Protein AF-A0A1F6V7E7-F1 (afdb_monomer_lite)

pLDDT: mean 92.85, std 4.57, range [61.47, 98.19]

Foldseek 3Di:
DDDDDDQKAADDDDAPDWLVLFDADQQALPPLPVDSLQGSLVSLQSVVSVVVRGFIWGWPVRSVVVVVVLVVLVVQLVVLVVLQVVQVVVLVVQQVVQVVVCVVVVNPSCVPDPRDDGDHDDRDDRDDDCCVVPNPVSNVVNQVVCVVVVQWDWDDDDPIIITGGDSVVVVSSCVVVVRDD

Radius of gyration: 24.64 Å; chains: 1; bounding box: 53×28×76 Å

Sequence (181 aa):
MKLVGRGLFKVEGEMPCSPRAIRVGKYSLIATLEKAEREEAAARILSFSLQLDQWVGVSWHRLVEMMQGDYELCQRAEKAQEHNFNERERIQRAMWKYYILSILTIGIYALFVAKPVAQMHEIPEIPFSGIFMFGPQHVFVGVQELVEREMLLQVRDGEDDVFFPTPALVSRIMQKQSVVA

Secondary structure (DSSP, 8-state):
-EEEETTEEE--S--SS-GGGS--BTTB-TTTSSSHHHHHHHHHHHHHHHHHTS-EEEEHHHHHHHHHHHHHHHHHHHHHHHHHHHHHHHHHHHHHHHHHHHHHTTTHHHHHSPPP---PPP---PPP-THHHH-THHHHHHHHHHHHTTSEEEEEETTEEEEEEPHHHHHHHHHHHT---

Organism: NCBI:txid1801739

Structure (mmCIF, N/CA/C/O backbone):
data_AF-A0A1F6V7E7-F1
#
_entry.id   AF-A0A1F6V7E7-F1
#
loop_
_atom_site.group_PDB
_atom_site.id
_atom_site.type_symbol
_atom_site.label_atom_id
_atom_site.label_alt_id
_atom_site.label_comp_id
_atom_site.label_asym_id
_atom_site.label_entity_id
_atom_site.label_seq_id
_atom_site.pdbx_PDB_ins_code
_atom_site.Cartn_x
_atom_site.Cartn_y
_atom_site.Cartn_z
_atom_site.occupancy
_atom_site.B_iso_or_equiv
_atom_site.auth_seq_id
_atom_site.auth_comp_id
_atom_site.auth_asym_id
_atom_site.auth_atom_id
_atom_site.pdbx_PDB_model_num
ATOM 1 N N . MET A 1 1 ? -4.025 -10.979 23.342 1.00 82.19 1 MET A N 1
ATOM 2 C CA . MET A 1 1 ? -3.530 -10.900 21.953 1.00 82.19 1 MET A CA 1
ATOM 3 C C . MET A 1 1 ? -2.916 -12.213 21.526 1.00 82.19 1 MET A C 1
ATOM 5 O O . MET A 1 1 ? -1.935 -12.652 22.118 1.00 82.19 1 MET A O 1
ATOM 9 N N . LYS A 1 2 ? -3.461 -12.831 20.477 1.00 88.50 2 LYS A N 1
ATOM 10 C CA . LYS A 1 2 ? -2.890 -14.039 19.870 1.00 88.50 2 LYS A CA 1
ATOM 11 C C . LYS A 1 2 ? -2.139 -13.688 18.586 1.00 88.50 2 LYS A C 1
ATOM 13 O O . LYS A 1 2 ? -2.759 -13.229 17.630 1.00 88.50 2 LYS A O 1
ATOM 18 N N . LEU A 1 3 ? -0.832 -13.942 18.548 1.00 91.69 3 LEU A N 1
ATOM 19 C CA . LEU A 1 3 ? -0.013 -13.774 17.344 1.00 91.69 3 LEU A CA 1
ATOM 20 C C . LEU A 1 3 ? -0.444 -14.779 16.261 1.00 91.69 3 LEU A C 1
ATOM 22 O O . LEU A 1 3 ? -0.623 -15.965 16.545 1.00 91.69 3 LEU A O 1
ATOM 26 N N . VAL A 1 4 ? -0.612 -14.305 15.027 1.00 92.31 4 VAL A N 1
ATOM 27 C CA . VAL A 1 4 ? -0.965 -15.137 13.855 1.00 92.31 4 VAL A CA 1
ATOM 28 C C . VAL A 1 4 ? 0.066 -15.059 12.732 1.00 92.31 4 VAL A C 1
ATOM 30 O O . VAL A 1 4 ? 0.069 -15.897 11.837 1.00 92.31 4 VAL A O 1
ATOM 33 N N . GLY A 1 5 ? 0.965 -14.081 12.792 1.00 89.38 5 GLY A N 1
ATOM 34 C CA . GLY A 1 5 ? 2.073 -13.898 11.867 1.00 89.38 5 GLY A CA 1
ATOM 35 C C . GLY A 1 5 ? 3.023 -12.829 12.396 1.00 89.38 5 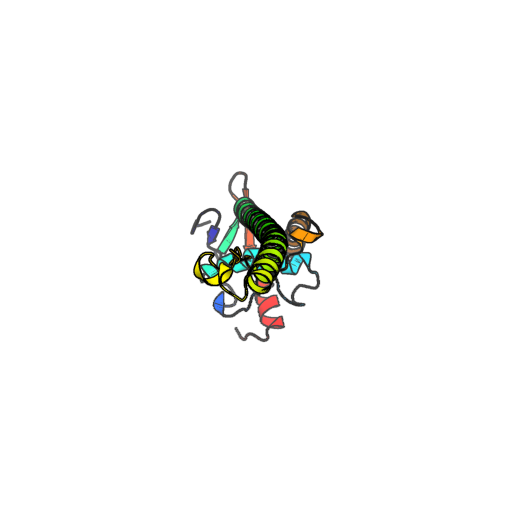GLY A C 1
ATOM 36 O O . GLY A 1 5 ? 2.743 -12.196 13.412 1.00 89.38 5 GLY A O 1
ATOM 37 N N . ARG A 1 6 ? 4.154 -12.614 11.718 1.00 91.69 6 ARG A N 1
ATOM 38 C CA . ARG A 1 6 ? 5.134 -11.589 12.113 1.00 91.69 6 ARG A CA 1
ATOM 39 C C . ARG A 1 6 ? 4.475 -10.201 12.148 1.00 91.69 6 ARG A C 1
ATOM 41 O O . ARG A 1 6 ? 4.110 -9.680 11.097 1.00 91.69 6 ARG A O 1
ATOM 48 N N . GLY A 1 7 ? 4.322 -9.636 13.349 1.00 92.88 7 GLY A N 1
ATOM 49 C CA . GLY A 1 7 ? 3.670 -8.340 13.583 1.00 92.88 7 GLY A CA 1
ATOM 50 C C . GLY A 1 7 ? 2.159 -8.321 13.315 1.00 92.88 7 GLY A C 1
ATOM 51 O O . GLY A 1 7 ? 1.599 -7.250 13.098 1.00 92.88 7 GLY A O 1
ATOM 52 N N . LEU A 1 8 ? 1.502 -9.489 13.283 1.00 95.69 8 LEU A N 1
ATOM 53 C CA . LEU A 1 8 ? 0.066 -9.629 13.022 1.00 95.69 8 LEU A CA 1
ATOM 54 C C . LEU A 1 8 ? -0.617 -10.379 14.163 1.00 95.69 8 LEU A C 1
ATOM 56 O O . LEU A 1 8 ? -0.202 -11.479 14.543 1.00 95.69 8 LEU A O 1
ATOM 60 N N . PHE A 1 9 ? -1.711 -9.814 14.660 1.00 96.12 9 PHE A N 1
ATOM 61 C CA . PHE A 1 9 ? -2.401 -10.286 15.856 1.00 96.12 9 PHE A CA 1
ATOM 62 C C . PHE A 1 9 ? -3.870 -10.527 15.551 1.00 96.12 9 PHE A C 1
ATOM 64 O O . PHE A 1 9 ? -4.512 -9.712 14.903 1.00 96.12 9 PHE A O 1
ATOM 71 N N . LYS A 1 10 ? -4.435 -11.638 16.014 1.00 95.00 10 LYS A N 1
ATOM 72 C CA . LYS A 1 10 ? -5.852 -11.935 15.798 1.00 95.00 10 LYS A CA 1
ATOM 73 C C . LYS A 1 10 ? -6.734 -10.923 16.536 1.00 95.00 10 LYS A C 1
ATOM 75 O O . LYS A 1 10 ? -6.491 -10.663 17.713 1.00 95.00 10 LYS A O 1
ATOM 80 N N . VAL A 1 11 ? -7.772 -10.412 15.869 1.00 93.62 11 VAL A N 1
ATOM 81 C CA . VAL A 1 11 ? -8.832 -9.634 16.530 1.00 93.62 11 VAL A CA 1
ATOM 82 C C . VAL A 1 11 ? -9.600 -10.546 17.495 1.00 93.62 11 VAL A C 1
ATOM 84 O O . VAL A 1 11 ? -10.069 -11.622 17.115 1.00 93.62 11 VAL A O 1
ATOM 87 N N . GLU A 1 12 ? -9.716 -10.119 18.751 1.00 85.19 12 GLU A N 1
ATOM 88 C CA . GLU A 1 12 ? -10.519 -10.774 19.786 1.00 85.19 12 GLU A CA 1
ATOM 89 C C . GLU A 1 12 ? -11.888 -10.071 19.836 1.00 85.19 12 GLU A C 1
ATOM 91 O O . GLU A 1 12 ? -12.040 -9.035 20.473 1.00 85.19 12 GLU A O 1
ATOM 96 N N . GLY A 1 13 ? -12.870 -10.580 19.087 1.00 84.00 13 GLY A N 1
ATOM 97 C CA . GLY A 1 13 ? -14.212 -9.994 19.013 1.00 84.00 13 GLY A CA 1
ATOM 98 C C . GLY A 1 13 ? -15.001 -10.458 17.791 1.00 84.00 13 GLY A C 1
ATOM 99 O O . GLY A 1 13 ? -14.432 -10.995 16.838 1.00 84.00 13 GLY A O 1
ATOM 100 N N . GLU A 1 14 ? -16.318 -10.263 17.831 1.00 89.69 14 GLU A N 1
ATOM 101 C CA . GLU A 1 14 ? -17.188 -10.505 16.682 1.00 89.69 14 GLU A CA 1
ATOM 102 C C . GLU A 1 14 ? -17.125 -9.307 15.729 1.00 89.69 14 GLU A C 1
ATOM 104 O O . GLU A 1 14 ? -17.300 -8.155 16.129 1.00 89.69 14 GLU A O 1
ATOM 109 N N . MET A 1 15 ? -16.823 -9.588 14.464 1.00 95.25 15 MET A N 1
ATOM 110 C CA . MET A 1 15 ? -16.749 -8.592 13.398 1.00 95.25 15 MET A CA 1
ATOM 111 C C . MET A 1 15 ? -18.000 -8.705 12.525 1.00 95.25 15 MET A C 1
ATOM 113 O O . MET A 1 15 ? -18.488 -9.816 12.324 1.00 95.25 15 MET A O 1
ATOM 117 N N . PRO A 1 16 ? -18.507 -7.590 11.970 1.00 95.38 16 PRO A N 1
ATOM 118 C CA . PRO A 1 16 ? -19.825 -7.549 11.330 1.00 95.38 16 PRO A CA 1
ATOM 119 C C . PRO A 1 16 ? -19.911 -8.349 10.023 1.00 95.38 16 PRO A C 1
ATOM 121 O O . PRO A 1 16 ? -21.002 -8.587 9.522 1.00 95.38 16 PRO A O 1
ATOM 124 N N . CYS A 1 17 ? -18.777 -8.752 9.451 1.00 94.25 17 CYS A N 1
ATOM 125 C CA . CYS A 1 17 ? -18.716 -9.616 8.280 1.00 94.25 17 CYS A CA 1
ATOM 126 C C . CYS A 1 17 ? -17.377 -10.364 8.236 1.00 94.25 17 CYS A C 1
ATOM 128 O O . CYS A 1 17 ? -16.473 -10.099 9.032 1.00 94.25 17 CYS A O 1
ATOM 130 N N . SER A 1 18 ? -17.208 -11.273 7.274 1.00 94.56 18 SER A N 1
ATOM 131 C CA . SER A 1 18 ? -15.884 -11.818 6.937 1.00 94.56 18 SER A CA 1
ATOM 132 C C . SER A 1 18 ? -15.034 -10.776 6.190 1.00 94.56 18 SER A C 1
ATOM 134 O O . SER A 1 18 ? -15.603 -9.920 5.506 1.00 94.56 18 SER A O 1
ATOM 136 N N . PRO A 1 19 ? -13.687 -10.838 6.244 1.00 94.75 19 PRO A N 1
ATOM 137 C CA . PRO A 1 19 ? -12.837 -9.917 5.484 1.00 94.75 19 PRO A CA 1
ATOM 138 C C . PRO A 1 19 ? -13.166 -9.907 3.988 1.00 94.75 19 PRO A C 1
ATOM 140 O O . PRO A 1 19 ? -13.260 -8.842 3.388 1.00 94.75 19 PRO A O 1
ATOM 143 N N . ARG A 1 20 ? -13.437 -11.075 3.390 1.00 94.06 20 ARG A N 1
ATOM 144 C CA . ARG A 1 20 ? -13.800 -11.208 1.966 1.00 94.06 20 ARG A CA 1
ATOM 145 C C . ARG A 1 20 ? -15.119 -10.548 1.570 1.00 94.06 20 ARG A C 1
ATOM 147 O O . ARG A 1 20 ? -15.346 -10.353 0.377 1.00 94.06 20 ARG A O 1
ATOM 154 N N . ALA A 1 21 ? -15.991 -10.231 2.525 1.00 93.75 21 ALA A N 1
ATOM 155 C CA . ALA A 1 21 ? -17.256 -9.570 2.228 1.00 93.75 21 ALA A CA 1
ATOM 156 C C . ALA A 1 21 ? -17.064 -8.102 1.808 1.00 93.75 21 ALA A C 1
ATOM 158 O O . ALA A 1 21 ? -17.899 -7.567 1.080 1.00 93.75 21 ALA A O 1
ATOM 159 N N . ILE A 1 22 ? -15.963 -7.462 2.220 1.00 93.62 22 ILE A N 1
ATOM 160 C CA . ILE A 1 22 ? -15.623 -6.092 1.823 1.00 93.62 22 ILE A CA 1
ATOM 161 C C . ILE A 1 22 ? -14.571 -6.076 0.714 1.00 93.62 22 ILE A C 1
ATOM 163 O O . ILE A 1 22 ? -13.721 -6.958 0.599 1.00 93.62 22 ILE A O 1
ATOM 167 N N . ARG A 1 23 ? -14.606 -5.032 -0.111 1.00 91.25 23 ARG A N 1
ATOM 168 C CA . ARG A 1 23 ? -13.627 -4.789 -1.173 1.00 91.25 23 ARG A CA 1
ATOM 169 C C . ARG A 1 23 ? -12.684 -3.678 -0.744 1.00 91.25 23 ARG A C 1
ATOM 171 O O . ARG A 1 23 ? -13.119 -2.565 -0.477 1.00 91.25 23 ARG A O 1
ATOM 178 N N . VAL A 1 24 ? -11.388 -3.951 -0.716 1.00 90.81 24 VAL A N 1
ATOM 179 C CA . VAL A 1 24 ? -10.369 -2.933 -0.439 1.00 90.81 24 VAL A CA 1
ATOM 180 C C . VAL A 1 24 ? -9.423 -2.913 -1.629 1.00 90.81 24 VAL A C 1
ATOM 182 O O . VAL A 1 24 ? -8.828 -3.937 -1.966 1.00 90.81 24 VAL A O 1
ATOM 185 N N . GLY A 1 25 ? -9.335 -1.768 -2.305 1.00 85.00 25 GLY A N 1
ATOM 186 C CA . GLY A 1 25 ? -8.354 -1.574 -3.366 1.00 85.00 25 GLY A CA 1
ATOM 187 C C . GLY A 1 25 ? -6.947 -1.524 -2.777 1.00 85.00 25 GLY A C 1
ATOM 188 O O . GLY A 1 25 ? -6.770 -1.273 -1.584 1.00 85.00 25 GLY A O 1
ATOM 189 N N . LYS A 1 26 ? -5.922 -1.733 -3.607 1.00 85.94 26 LYS A N 1
ATOM 190 C CA . LYS A 1 26 ? -4.531 -1.595 -3.161 1.00 85.94 26 LYS A CA 1
ATOM 191 C C . LYS A 1 26 ? -4.310 -0.154 -2.682 1.00 85.94 26 LYS A C 1
ATOM 193 O O . LYS A 1 26 ? -4.292 0.761 -3.496 1.00 85.94 26 LYS A O 1
ATOM 198 N N . TYR A 1 27 ? -4.224 0.015 -1.361 1.00 87.62 27 TYR A N 1
ATOM 199 C CA . TYR A 1 27 ? -4.066 1.297 -0.660 1.00 87.62 27 TYR A CA 1
ATOM 200 C C . TYR A 1 27 ? -5.192 2.320 -0.888 1.00 87.62 27 TYR A C 1
ATOM 202 O O . TYR A 1 27 ? -4.985 3.515 -0.709 1.00 87.62 27 TYR A O 1
ATOM 210 N N . SER A 1 28 ? -6.401 1.870 -1.249 1.00 86.31 28 SER A N 1
ATOM 211 C CA . SER A 1 28 ? -7.526 2.776 -1.502 1.00 86.31 28 SER A CA 1
ATOM 212 C C . SER A 1 28 ? -8.872 2.233 -1.018 1.00 86.31 28 SER A C 1
ATOM 214 O O . SER A 1 28 ? -9.215 1.065 -1.227 1.00 86.31 28 SER A O 1
ATOM 216 N N . LEU A 1 29 ? -9.656 3.132 -0.417 1.00 86.50 29 LEU A N 1
ATOM 217 C CA . LEU A 1 29 ? -11.044 2.945 0.003 1.00 86.50 29 LEU A CA 1
ATOM 218 C C . LEU A 1 29 ? -11.905 4.099 -0.525 1.00 86.50 29 LEU A C 1
ATOM 220 O O . LEU A 1 29 ? -12.422 4.893 0.254 1.00 86.50 29 LEU A O 1
ATOM 224 N N . ILE A 1 30 ? -12.053 4.174 -1.849 1.00 80.38 30 ILE A N 1
ATOM 225 C CA . ILE A 1 30 ? -12.649 5.307 -2.581 1.00 80.38 30 ILE A CA 1
ATOM 226 C C . ILE A 1 30 ? -13.870 5.906 -1.860 1.00 80.38 30 ILE A C 1
ATOM 228 O O . ILE A 1 30 ? -14.919 5.265 -1.758 1.00 80.38 30 ILE A O 1
ATOM 232 N N . ALA A 1 31 ? -13.728 7.151 -1.398 1.00 83.56 31 ALA A N 1
ATOM 233 C CA . ALA A 1 31 ? -14.790 7.970 -0.802 1.00 83.56 31 ALA A CA 1
ATOM 234 C C . ALA A 1 31 ? -15.523 7.309 0.387 1.00 83.56 31 ALA A C 1
ATOM 236 O O . ALA A 1 31 ? -16.712 7.556 0.641 1.00 83.56 31 ALA A O 1
ATOM 237 N N . THR A 1 32 ? -14.817 6.460 1.130 1.00 89.25 32 THR A N 1
ATOM 238 C CA . THR A 1 32 ? -15.359 5.723 2.275 1.00 89.25 32 THR A CA 1
ATOM 239 C C . THR A 1 32 ? -15.109 6.459 3.587 1.00 89.25 32 THR A C 1
ATOM 241 O O . THR A 1 32 ? -16.003 6.528 4.440 1.00 89.25 32 THR A O 1
ATOM 244 N N . LEU A 1 33 ? -13.914 7.043 3.733 1.00 92.38 33 LEU A N 1
ATOM 245 C CA . LEU A 1 33 ? -13.439 7.665 4.975 1.00 92.38 33 LEU A CA 1
ATOM 246 C C . LEU A 1 33 ? -13.159 9.163 4.809 1.00 92.38 33 LEU A C 1
ATOM 248 O O . LEU A 1 33 ? -12.535 9.755 5.680 1.00 92.38 33 LEU A O 1
ATOM 252 N N . GLU A 1 34 ? -13.669 9.782 3.737 1.00 90.56 34 GLU A N 1
ATOM 253 C CA . GLU A 1 34 ? -13.692 11.232 3.441 1.00 90.56 34 GLU A CA 1
ATOM 254 C C . GLU A 1 34 ? -12.325 11.877 3.169 1.00 90.56 34 GLU A C 1
ATOM 256 O O . GLU A 1 34 ? -12.256 12.827 2.395 1.00 90.56 34 GLU A O 1
ATOM 261 N N . LYS A 1 35 ? -11.254 11.390 3.802 1.00 93.62 35 LYS A N 1
ATOM 262 C CA . LYS A 1 35 ? -9.879 11.867 3.639 1.00 93.62 35 LYS A CA 1
ATOM 263 C C . LYS A 1 35 ? -8.990 10.770 3.071 1.00 93.62 35 LYS A C 1
ATOM 265 O O . LYS A 1 35 ? -9.074 9.624 3.514 1.00 93.62 35 LYS A O 1
ATOM 270 N N . ALA A 1 36 ? -8.103 11.147 2.154 1.00 93.62 36 ALA A N 1
ATOM 271 C CA . ALA A 1 36 ? -7.187 10.225 1.491 1.00 93.62 36 ALA A CA 1
ATOM 272 C C . ALA A 1 36 ? -6.247 9.526 2.487 1.00 93.62 36 ALA A C 1
ATOM 274 O O . ALA A 1 36 ? -6.069 8.315 2.398 1.00 93.62 36 ALA A O 1
ATOM 275 N N . GLU A 1 37 ? -5.746 10.255 3.490 1.00 96.12 37 GLU A N 1
ATOM 276 C CA . GLU A 1 37 ? -4.874 9.736 4.552 1.00 96.12 37 GLU A CA 1
ATOM 277 C C . GLU A 1 37 ? -5.536 8.563 5.283 1.00 96.12 37 GLU A C 1
ATOM 279 O O . GLU A 1 37 ? -4.950 7.491 5.444 1.00 96.12 37 GLU A O 1
ATOM 284 N N . ARG A 1 38 ? -6.797 8.753 5.700 1.00 96.38 38 ARG A N 1
ATOM 285 C CA . ARG A 1 38 ? -7.586 7.735 6.406 1.00 96.38 38 ARG A CA 1
ATOM 286 C C . ARG A 1 38 ? -7.897 6.546 5.506 1.00 96.38 38 ARG A C 1
ATOM 288 O O . ARG A 1 38 ? -7.837 5.407 5.961 1.00 96.38 38 ARG A O 1
ATOM 295 N N . GLU A 1 39 ? -8.235 6.797 4.245 1.00 95.88 39 GLU A N 1
ATOM 296 C CA . GLU A 1 39 ? -8.525 5.740 3.273 1.00 95.88 39 GLU A CA 1
ATOM 297 C C . GLU A 1 39 ? -7.310 4.859 3.012 1.00 95.88 39 GLU A C 1
ATOM 299 O O . GLU A 1 39 ? -7.427 3.634 3.070 1.00 95.88 39 GLU A O 1
ATOM 304 N N . GLU A 1 40 ? -6.145 5.461 2.790 1.00 96.62 40 GLU A N 1
ATOM 305 C CA . GLU A 1 40 ? -4.913 4.718 2.572 1.00 96.62 40 GLU A CA 1
ATOM 306 C C . GLU A 1 40 ? -4.475 3.965 3.836 1.00 96.62 40 GLU A C 1
ATOM 308 O O . GLU A 1 40 ? -4.170 2.772 3.760 1.00 96.62 40 GLU A O 1
ATOM 313 N N . ALA A 1 41 ? -4.489 4.615 5.005 1.00 97.38 41 ALA A N 1
ATOM 314 C CA . ALA A 1 41 ? -4.123 3.981 6.272 1.00 97.38 41 ALA A CA 1
ATOM 315 C C . ALA A 1 41 ? -5.009 2.765 6.586 1.00 97.38 41 ALA A C 1
ATOM 317 O O . ALA A 1 41 ? -4.500 1.673 6.859 1.00 97.38 41 ALA A O 1
ATOM 318 N N . ALA A 1 42 ? -6.332 2.920 6.479 1.00 97.56 42 ALA A N 1
ATOM 319 C CA . ALA A 1 42 ? -7.263 1.815 6.666 1.00 97.56 42 ALA A CA 1
ATOM 320 C C . ALA A 1 42 ? -7.055 0.723 5.610 1.00 97.56 42 ALA A C 1
ATOM 322 O O . ALA A 1 42 ? -7.017 -0.454 5.961 1.00 97.56 42 ALA A O 1
ATOM 323 N N . ALA A 1 43 ? -6.862 1.078 4.336 1.00 96.69 43 ALA A N 1
ATOM 324 C CA . ALA A 1 43 ? -6.624 0.096 3.282 1.00 96.69 43 ALA A CA 1
ATOM 325 C C . ALA A 1 43 ? -5.349 -0.728 3.525 1.00 96.69 43 ALA A C 1
ATOM 327 O O . ALA A 1 43 ? -5.365 -1.949 3.356 1.00 96.69 43 ALA A O 1
ATOM 328 N N . ARG A 1 44 ? -4.260 -0.087 3.970 1.00 96.50 44 ARG A N 1
ATOM 329 C CA . ARG A 1 44 ? -3.002 -0.759 4.337 1.00 96.50 44 ARG A CA 1
ATOM 330 C C . ARG A 1 44 ? -3.212 -1.759 5.471 1.00 96.50 44 ARG A C 1
ATOM 332 O O . ARG A 1 44 ? -2.835 -2.919 5.323 1.00 96.50 44 ARG A O 1
ATOM 339 N N . ILE A 1 45 ? -3.879 -1.357 6.552 1.00 97.19 45 ILE A N 1
ATOM 340 C CA . ILE A 1 45 ? -4.160 -2.237 7.700 1.00 97.19 45 ILE A CA 1
ATOM 341 C C . ILE A 1 45 ? -5.082 -3.399 7.298 1.00 97.19 45 ILE A C 1
ATOM 343 O O . ILE A 1 45 ? -4.782 -4.564 7.563 1.00 97.19 45 ILE A O 1
ATOM 347 N N . L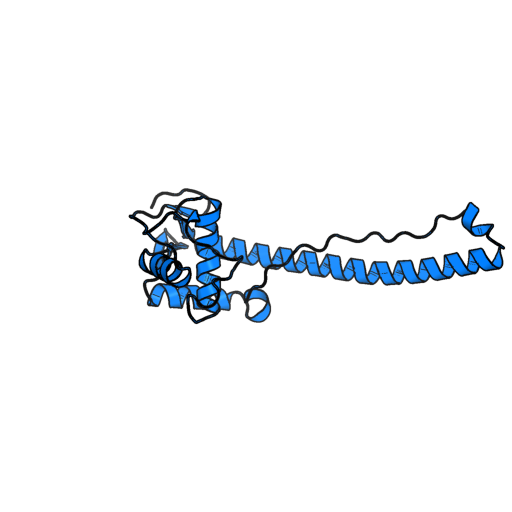EU A 1 46 ? -6.183 -3.106 6.602 1.00 97.06 46 LEU A N 1
ATOM 348 C CA . LEU A 1 46 ? -7.177 -4.106 6.200 1.00 97.06 46 LEU A CA 1
ATOM 349 C C . LEU A 1 46 ? -6.638 -5.096 5.161 1.00 97.06 46 LEU A C 1
ATOM 351 O O . LEU A 1 46 ? -7.105 -6.235 5.113 1.00 97.06 46 LEU A O 1
ATOM 355 N N . SER A 1 47 ? -5.634 -4.709 4.366 1.00 95.75 47 SER A N 1
ATOM 356 C CA . SER A 1 47 ? -5.023 -5.594 3.366 1.00 95.75 47 SER A CA 1
ATOM 357 C C . SER A 1 47 ? -4.482 -6.892 3.976 1.00 95.75 47 SER A C 1
ATOM 359 O O . SER A 1 47 ? -4.644 -7.956 3.380 1.00 95.75 47 SER A O 1
ATOM 361 N N . PHE A 1 48 ? -3.941 -6.846 5.199 1.00 96.12 48 PHE A N 1
ATOM 362 C CA . PHE A 1 48 ? -3.479 -8.042 5.907 1.00 96.12 48 PHE A CA 1
ATOM 363 C C . PHE A 1 48 ? -4.635 -8.965 6.296 1.00 96.12 48 PHE A C 1
ATOM 365 O O . PHE A 1 48 ? -4.510 -10.187 6.197 1.00 96.12 48 PHE A O 1
ATOM 372 N N . SER A 1 49 ? -5.776 -8.388 6.687 1.00 96.44 49 SER A N 1
ATOM 373 C CA . SER A 1 49 ? -6.969 -9.172 7.013 1.00 96.44 49 SER A CA 1
ATOM 374 C C . SER A 1 49 ? -7.527 -9.886 5.780 1.00 96.44 49 SER A C 1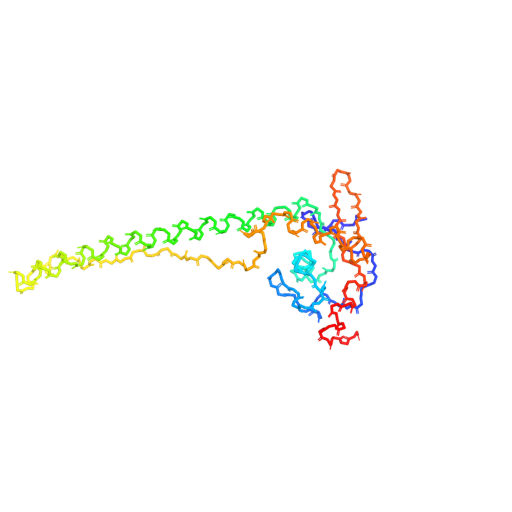
ATOM 376 O O . SER A 1 49 ? -7.929 -11.046 5.855 1.00 96.44 49 SER A O 1
ATOM 378 N N . LEU A 1 50 ? -7.493 -9.219 4.622 1.00 94.81 50 LEU A N 1
ATOM 379 C CA . LEU A 1 50 ? -7.891 -9.807 3.342 1.00 94.81 50 LEU A CA 1
ATOM 380 C C . LEU A 1 50 ? -6.941 -10.915 2.879 1.00 94.81 50 LEU A C 1
ATOM 382 O O . LEU A 1 50 ? -7.402 -11.958 2.421 1.00 94.81 50 LEU A O 1
ATOM 386 N N . GLN A 1 51 ? -5.629 -10.709 3.013 1.00 93.88 51 GLN A N 1
ATOM 387 C CA . GLN A 1 51 ? -4.612 -11.692 2.621 1.00 93.88 51 GLN A CA 1
ATOM 388 C C . GLN A 1 51 ? -4.713 -12.990 3.424 1.00 93.88 51 GLN A C 1
ATOM 390 O O . GLN A 1 51 ? -4.505 -14.069 2.874 1.00 93.88 51 GLN A O 1
ATOM 395 N N . LEU A 1 52 ? -5.021 -12.888 4.719 1.00 94.00 52 LEU A N 1
ATOM 396 C CA . LEU A 1 52 ? -5.106 -14.040 5.615 1.00 94.00 52 LEU A CA 1
ATOM 397 C C . LEU A 1 52 ? -6.519 -14.621 5.741 1.00 94.00 52 LEU A C 1
ATOM 399 O O . LEU A 1 52 ? -6.681 -15.643 6.403 1.00 94.00 52 LEU A O 1
ATOM 403 N N . ASP A 1 53 ? -7.524 -13.979 5.138 1.00 94.81 53 ASP A N 1
ATOM 404 C CA . ASP A 1 53 ? -8.945 -14.313 5.302 1.00 94.81 53 ASP A CA 1
ATOM 405 C C . ASP A 1 53 ? -9.382 -14.396 6.780 1.00 94.81 53 ASP A C 1
ATOM 407 O O . ASP A 1 53 ? -10.182 -15.234 7.191 1.00 94.81 53 ASP A O 1
ATOM 411 N N . GLN A 1 54 ? -8.814 -13.520 7.612 1.00 95.19 54 GLN A N 1
ATOM 412 C CA . GLN A 1 54 ? -9.136 -13.387 9.033 1.00 95.19 54 GLN A CA 1
ATOM 413 C C . GLN A 1 54 ? -8.901 -11.950 9.492 1.00 95.19 54 GLN A C 1
ATOM 415 O O . GLN A 1 54 ? -7.982 -11.292 9.021 1.00 95.19 54 GLN A O 1
ATOM 420 N N . TRP A 1 55 ? -9.697 -11.463 10.441 1.00 96.88 55 TRP A N 1
ATOM 421 C CA . TRP A 1 55 ? -9.492 -10.130 11.004 1.00 96.88 55 TRP A CA 1
ATOM 422 C C . TRP A 1 55 ? -8.251 -10.087 11.890 1.00 96.88 55 TRP A C 1
ATOM 424 O O . TRP A 1 55 ? -8.144 -10.825 12.877 1.00 96.88 55 TRP A O 1
ATOM 434 N N . VAL A 1 56 ? -7.319 -9.206 11.533 1.00 97.25 56 VAL A N 1
ATOM 435 C CA . VAL A 1 56 ? -6.051 -9.033 12.241 1.00 97.25 56 VAL A CA 1
ATOM 436 C C . VAL A 1 56 ? -5.785 -7.569 12.559 1.00 97.25 56 VAL A C 1
ATOM 438 O O . VAL A 1 56 ? -6.094 -6.682 11.766 1.00 97.25 56 VAL A O 1
ATOM 441 N N . GLY A 1 57 ? -5.186 -7.337 13.721 1.00 97.25 57 GLY A N 1
ATOM 442 C CA . GLY A 1 57 ? -4.446 -6.125 14.014 1.00 97.25 57 GLY A CA 1
ATOM 443 C C . GLY A 1 57 ? -3.021 -6.209 13.485 1.00 97.25 57 GLY A C 1
ATOM 444 O O . GLY A 1 57 ? -2.455 -7.296 13.327 1.00 97.25 57 GLY A O 1
ATOM 445 N N . VAL A 1 58 ? -2.455 -5.044 13.202 1.00 97.88 58 VAL A N 1
ATOM 446 C CA . VAL A 1 58 ? -1.165 -4.895 12.532 1.00 97.88 58 VAL A CA 1
ATOM 447 C C . VAL A 1 58 ? -0.270 -4.017 13.388 1.00 97.88 58 VAL A C 1
ATOM 449 O O . VAL A 1 58 ? -0.688 -2.941 13.812 1.00 97.88 58 VAL A O 1
ATOM 452 N N . SER A 1 59 ? 0.949 -4.480 13.649 1.00 97.69 59 SER A N 1
ATOM 453 C CA . SER A 1 59 ? 1.935 -3.705 14.396 1.00 97.69 59 SER A CA 1
ATOM 454 C C . SER A 1 59 ? 2.479 -2.537 13.569 1.00 97.69 59 SER A C 1
ATOM 456 O O . SER A 1 59 ? 2.535 -2.604 12.334 1.00 97.69 59 SER A O 1
ATOM 458 N N . TRP A 1 60 ? 2.900 -1.463 14.234 1.00 97.00 60 TRP A N 1
ATOM 459 C CA . TRP A 1 60 ? 3.478 -0.297 13.578 1.00 97.00 60 TRP A CA 1
ATOM 460 C C . TRP A 1 60 ? 4.725 -0.689 12.795 1.00 97.00 60 TRP A C 1
ATOM 462 O O . TRP A 1 60 ? 4.851 -0.339 11.621 1.00 97.00 60 TRP A O 1
ATOM 472 N N . HIS A 1 61 ? 5.598 -1.505 13.391 1.00 96.19 61 HIS A N 1
ATOM 473 C CA . HIS A 1 61 ? 6.764 -2.039 12.693 1.00 96.19 61 HIS A CA 1
ATOM 474 C C . HIS A 1 61 ? 6.384 -2.761 11.392 1.00 96.19 61 HIS A C 1
ATOM 476 O O . HIS A 1 61 ? 7.008 -2.542 10.353 1.00 96.19 61 HIS A O 1
ATOM 482 N N . ARG A 1 62 ? 5.317 -3.568 11.405 1.00 96.62 62 ARG A N 1
ATOM 483 C CA . ARG A 1 62 ? 4.856 -4.285 10.210 1.00 96.62 62 ARG A CA 1
ATOM 484 C C . ARG A 1 62 ? 4.313 -3.351 9.123 1.00 96.62 62 ARG A C 1
ATOM 486 O O . ARG A 1 62 ? 4.523 -3.613 7.937 1.00 96.62 62 ARG A O 1
ATOM 493 N N . LEU A 1 63 ? 3.645 -2.261 9.503 1.00 96.38 63 LEU A N 1
ATOM 494 C CA . LEU A 1 63 ? 3.234 -1.209 8.563 1.00 96.38 63 LEU A CA 1
ATOM 495 C C . LEU A 1 63 ? 4.443 -0.480 7.966 1.00 96.38 63 LEU A C 1
ATOM 497 O O . LEU A 1 63 ? 4.463 -0.203 6.767 1.00 96.38 63 LEU A O 1
ATOM 501 N N . VAL A 1 64 ? 5.467 -0.207 8.777 1.00 96.06 64 VAL A N 1
ATOM 502 C CA . VAL A 1 64 ? 6.718 0.413 8.320 1.00 96.06 64 VAL A CA 1
ATOM 503 C C . VAL A 1 64 ? 7.452 -0.493 7.331 1.00 96.06 64 VAL A C 1
ATOM 505 O O . VAL A 1 64 ? 7.841 -0.013 6.270 1.00 96.06 64 VAL A O 1
ATOM 508 N N . GLU A 1 65 ? 7.577 -1.794 7.614 1.00 96.00 65 GLU A N 1
ATOM 509 C CA . GLU A 1 65 ? 8.155 -2.778 6.681 1.00 96.00 65 GLU A CA 1
ATOM 510 C C . GLU A 1 65 ? 7.420 -2.774 5.327 1.00 96.00 65 GLU A C 1
ATOM 512 O O . GLU A 1 65 ? 8.055 -2.793 4.272 1.00 96.00 65 GLU A O 1
ATOM 517 N N . MET A 1 66 ? 6.082 -2.713 5.337 1.00 94.94 66 MET A N 1
ATOM 518 C CA . MET A 1 66 ? 5.281 -2.613 4.110 1.00 94.94 66 MET A CA 1
ATOM 519 C C . MET A 1 66 ? 5.616 -1.341 3.317 1.00 94.94 66 MET A C 1
ATOM 521 O O . MET A 1 66 ? 5.852 -1.421 2.114 1.00 94.94 66 MET A O 1
ATOM 525 N N . MET A 1 67 ? 5.665 -0.178 3.976 1.00 95.06 67 MET A N 1
ATOM 526 C CA . MET A 1 67 ? 5.990 1.093 3.314 1.00 95.06 67 MET A CA 1
ATOM 527 C C . MET A 1 67 ? 7.430 1.125 2.786 1.00 95.06 67 MET A C 1
ATOM 529 O O . MET A 1 67 ? 7.677 1.647 1.702 1.00 95.06 67 MET A O 1
ATOM 533 N N . GLN A 1 68 ? 8.387 0.544 3.513 1.00 95.19 68 GLN A N 1
ATOM 534 C CA . GLN A 1 68 ? 9.765 0.387 3.035 1.00 95.19 68 GLN A CA 1
ATOM 535 C C . GLN A 1 68 ? 9.816 -0.468 1.764 1.00 95.19 68 GLN A C 1
ATOM 537 O O . GLN A 1 68 ? 10.445 -0.067 0.785 1.00 95.19 68 GLN A O 1
ATOM 542 N N . GLY A 1 69 ? 9.088 -1.588 1.737 1.00 94.44 69 GLY A N 1
ATOM 543 C CA . GLY A 1 69 ? 8.974 -2.429 0.545 1.00 94.44 69 GLY A CA 1
ATOM 544 C C . GLY A 1 69 ? 8.385 -1.691 -0.664 1.00 94.44 69 GLY A C 1
ATOM 545 O O . GLY A 1 69 ? 8.838 -1.901 -1.791 1.00 94.44 69 GLY A O 1
ATOM 546 N N . ASP A 1 70 ? 7.423 -0.788 -0.446 1.00 93.88 70 ASP A N 1
ATOM 547 C CA . ASP A 1 70 ? 6.875 0.066 -1.507 1.00 93.88 70 ASP A CA 1
ATOM 548 C C . ASP A 1 70 ? 7.940 1.028 -2.076 1.00 93.88 70 ASP A C 1
ATOM 550 O O . ASP A 1 70 ? 8.041 1.187 -3.296 1.00 93.88 70 ASP A O 1
ATOM 554 N N . TYR A 1 71 ? 8.780 1.634 -1.225 1.00 92.75 71 TYR A N 1
ATOM 555 C CA . TYR A 1 71 ? 9.893 2.479 -1.679 1.00 92.75 71 TYR A CA 1
ATOM 556 C C . TYR A 1 71 ? 10.933 1.689 -2.479 1.00 92.75 71 TYR A C 1
ATOM 558 O O . TYR A 1 71 ? 11.379 2.147 -3.531 1.00 92.75 71 TYR A O 1
ATOM 566 N N . GLU A 1 72 ? 11.299 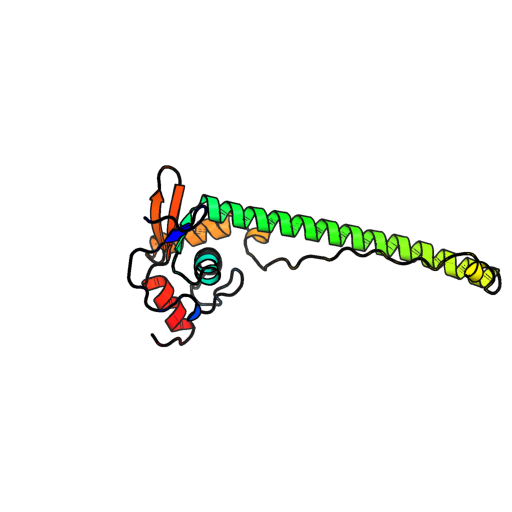0.489 -2.030 1.00 94.00 72 GLU A N 1
ATOM 567 C CA . GLU A 1 72 ? 12.224 -0.384 -2.761 1.00 94.00 72 GLU A CA 1
ATOM 568 C C . GLU A 1 72 ? 11.661 -0.815 -4.123 1.00 94.00 72 GLU A C 1
ATOM 570 O O . GLU A 1 72 ? 12.400 -0.950 -5.102 1.00 94.00 72 GLU A O 1
ATOM 575 N N . LEU A 1 73 ? 10.346 -1.041 -4.210 1.00 93.31 73 LEU A N 1
ATOM 576 C CA . LEU A 1 73 ? 9.665 -1.315 -5.474 1.00 93.31 73 LEU A CA 1
ATOM 577 C C . LEU A 1 73 ? 9.763 -0.114 -6.426 1.00 93.31 73 LEU A C 1
ATOM 579 O O . LEU A 1 73 ? 10.113 -0.300 -7.592 1.00 93.31 73 LEU A O 1
ATOM 583 N N . CYS A 1 74 ? 9.524 1.100 -5.920 1.00 91.06 74 CYS A N 1
ATOM 584 C CA . CYS A 1 74 ? 9.641 2.336 -6.695 1.00 91.06 74 CYS A CA 1
ATOM 585 C C . CYS A 1 74 ? 11.069 2.538 -7.220 1.00 91.06 74 CYS A C 1
ATOM 587 O O . CYS A 1 74 ? 11.266 2.727 -8.417 1.00 91.06 74 CYS A O 1
ATOM 589 N N . GLN A 1 75 ? 12.082 2.366 -6.365 1.00 91.50 75 GLN A N 1
ATOM 590 C CA . GLN A 1 75 ? 13.487 2.472 -6.776 1.00 91.50 75 GLN A CA 1
ATOM 591 C C . GLN A 1 75 ? 13.865 1.450 -7.856 1.00 91.50 75 GLN A C 1
ATOM 593 O O . GLN A 1 75 ? 14.645 1.748 -8.762 1.00 91.50 75 GLN A O 1
ATOM 598 N N . ARG A 1 76 ? 13.336 0.221 -7.779 1.00 93.50 76 ARG A N 1
ATOM 599 C CA . ARG A 1 76 ? 13.555 -0.792 -8.824 1.00 93.50 76 ARG A CA 1
ATOM 600 C C . ARG A 1 76 ? 12.897 -0.395 -10.143 1.00 93.50 76 ARG A C 1
ATOM 602 O O . ARG A 1 76 ? 13.512 -0.591 -11.190 1.00 93.50 76 ARG A O 1
ATOM 609 N N . ALA A 1 77 ? 11.695 0.174 -10.098 1.00 93.12 77 ALA A N 1
ATOM 610 C CA . ALA A 1 77 ? 11.005 0.664 -11.286 1.00 93.12 77 ALA A CA 1
ATOM 611 C C . ALA A 1 77 ? 11.751 1.820 -11.956 1.00 93.12 77 ALA A C 1
ATOM 613 O O . ALA A 1 77 ? 11.950 1.785 -13.168 1.00 93.12 77 ALA A O 1
ATOM 614 N N . GLU A 1 78 ? 12.225 2.789 -11.173 1.00 91.81 78 GLU A N 1
ATOM 615 C CA . GLU A 1 78 ? 13.010 3.923 -11.668 1.00 91.81 78 GLU A CA 1
ATOM 616 C C . GLU A 1 78 ? 14.289 3.449 -12.363 1.00 91.81 78 GLU A C 1
ATOM 618 O O . GLU A 1 78 ? 14.551 3.831 -13.503 1.00 91.81 78 GLU A O 1
ATOM 623 N N . LYS A 1 79 ? 15.037 2.528 -11.739 1.00 93.12 79 LYS A N 1
ATOM 624 C CA . LYS A 1 79 ? 16.243 1.933 -12.341 1.00 93.12 79 LYS A CA 1
ATOM 625 C C . LYS A 1 79 ? 15.936 1.169 -13.630 1.00 93.12 79 LYS A C 1
ATOM 627 O O . LYS A 1 79 ? 16.685 1.276 -14.601 1.00 93.12 79 LYS A O 1
ATOM 632 N N . ALA A 1 80 ? 14.846 0.399 -13.660 1.00 93.12 80 ALA A N 1
ATOM 633 C CA . ALA A 1 80 ? 14.420 -0.315 -14.863 1.00 93.12 80 ALA A CA 1
ATOM 634 C C . ALA A 1 80 ? 14.025 0.661 -15.984 1.00 93.12 80 ALA A C 1
ATOM 636 O O . ALA A 1 80 ? 14.385 0.456 -17.145 1.00 93.12 80 ALA A O 1
ATOM 637 N N . GLN A 1 81 ? 13.332 1.748 -15.645 1.00 91.94 81 GLN A N 1
ATOM 638 C CA . GLN A 1 81 ? 12.932 2.783 -16.591 1.00 91.94 81 GLN A CA 1
ATOM 639 C C . GLN A 1 81 ? 14.142 3.537 -17.155 1.00 91.94 81 GLN A C 1
ATOM 641 O O . GLN A 1 81 ? 14.230 3.707 -18.372 1.00 91.94 81 GLN A O 1
ATOM 646 N N . GLU A 1 82 ? 15.091 3.931 -16.306 1.00 92.50 82 GLU A N 1
ATOM 647 C CA . GLU A 1 82 ? 16.340 4.580 -16.714 1.00 92.50 82 GLU A CA 1
ATOM 648 C C . GLU A 1 82 ? 17.174 3.666 -17.624 1.00 92.50 82 GLU A C 1
ATOM 650 O O . GLU A 1 82 ? 17.608 4.083 -18.701 1.00 92.50 82 GLU A O 1
ATOM 655 N N . HIS A 1 83 ? 17.333 2.390 -17.253 1.00 92.31 83 HIS A N 1
ATOM 656 C CA . HIS A 1 83 ? 18.006 1.404 -18.098 1.00 92.31 83 HIS A CA 1
ATOM 657 C C . HIS A 1 83 ? 17.331 1.298 -19.469 1.00 92.31 83 HIS A C 1
ATOM 659 O O . HIS A 1 83 ? 17.995 1.359 -20.502 1.00 92.31 83 HIS A O 1
ATOM 665 N N . ASN A 1 84 ? 16.006 1.149 -19.496 1.00 92.12 84 ASN A N 1
ATOM 666 C CA . ASN A 1 84 ? 15.249 1.017 -20.738 1.00 92.12 84 ASN A CA 1
ATOM 667 C C . ASN A 1 84 ? 15.348 2.268 -21.613 1.00 92.12 84 ASN A C 1
ATOM 669 O O . ASN A 1 84 ? 15.412 2.150 -22.837 1.00 92.12 84 ASN A O 1
ATOM 673 N N . PHE A 1 85 ? 15.378 3.457 -21.010 1.00 90.19 85 PHE A N 1
ATOM 674 C CA . PHE A 1 85 ? 15.586 4.712 -21.725 1.00 90.19 85 PHE A CA 1
ATOM 675 C C . PHE A 1 85 ? 16.968 4.749 -22.394 1.00 90.19 85 PHE A C 1
ATOM 677 O O . PHE A 1 85 ? 17.063 4.917 -23.612 1.00 90.19 85 PHE A O 1
ATOM 684 N N . ASN A 1 86 ? 18.027 4.475 -21.630 1.00 91.12 86 ASN A N 1
ATOM 685 C CA . ASN A 1 86 ? 19.403 4.462 -22.132 1.00 91.12 86 ASN A CA 1
ATOM 686 C C . ASN A 1 86 ? 19.627 3.373 -23.198 1.00 91.12 86 ASN A C 1
ATOM 688 O O . ASN A 1 86 ? 20.291 3.604 -24.215 1.00 91.12 86 ASN A O 1
ATOM 692 N N . GLU A 1 87 ? 19.040 2.188 -23.009 1.00 90.44 87 GLU A N 1
ATOM 693 C CA . GLU A 1 87 ? 19.150 1.078 -23.957 1.00 90.44 87 GLU A CA 1
ATOM 694 C C . GLU A 1 87 ? 18.453 1.401 -25.284 1.00 90.44 87 GLU A C 1
ATOM 696 O O . GLU A 1 87 ? 18.989 1.087 -26.350 1.00 90.44 87 GLU A O 1
ATOM 701 N N . ARG A 1 88 ? 17.309 2.104 -25.256 1.00 88.94 88 ARG A N 1
ATOM 702 C CA . ARG A 1 88 ? 16.648 2.588 -26.481 1.00 88.94 88 ARG A CA 1
ATOM 703 C C . ARG A 1 88 ? 17.564 3.496 -27.291 1.00 88.94 88 ARG A C 1
ATOM 705 O O . ARG A 1 88 ? 17.720 3.266 -28.489 1.00 88.94 88 ARG A O 1
ATOM 712 N N . GLU A 1 89 ? 18.213 4.473 -26.661 1.00 88.94 89 GLU A N 1
ATOM 713 C CA . GLU A 1 89 ? 19.133 5.375 -27.363 1.00 88.94 89 GLU A CA 1
ATOM 714 C C . GLU A 1 89 ? 20.359 4.644 -27.926 1.00 88.94 89 GLU A C 1
ATOM 716 O O . GLU A 1 89 ? 20.818 4.927 -29.042 1.00 88.94 89 GLU A O 1
ATOM 721 N N . ARG A 1 90 ? 20.912 3.690 -27.164 1.00 91.06 90 ARG A N 1
ATOM 722 C CA . ARG A 1 90 ? 22.050 2.869 -27.599 1.00 91.06 90 ARG A CA 1
ATOM 723 C C . ARG A 1 90 ? 21.684 2.038 -28.825 1.00 91.06 90 ARG A C 1
ATOM 725 O O . ARG A 1 90 ? 22.415 2.047 -29.819 1.00 91.06 90 ARG A O 1
ATOM 732 N N . ILE A 1 91 ? 20.538 1.364 -28.774 1.00 92.06 91 ILE A N 1
ATOM 733 C CA . ILE A 1 91 ? 20.043 0.522 -29.863 1.00 92.06 91 ILE A CA 1
ATOM 734 C C . ILE A 1 91 ? 19.662 1.362 -31.074 1.00 92.06 91 ILE A C 1
ATOM 736 O O . ILE A 1 91 ? 19.986 0.964 -32.187 1.00 92.06 91 ILE A O 1
ATOM 740 N N . GLN A 1 92 ? 19.069 2.543 -30.902 1.00 90.81 92 GLN A N 1
ATOM 741 C CA . GLN A 1 92 ? 18.755 3.435 -32.019 1.00 90.81 92 GLN A CA 1
ATOM 742 C C . GLN A 1 92 ? 20.022 3.847 -32.783 1.00 90.81 92 GLN A C 1
ATOM 744 O O . GLN A 1 92 ? 20.059 3.769 -34.014 1.00 90.81 92 GLN A O 1
ATOM 749 N N . ARG A 1 93 ? 21.100 4.197 -32.068 1.00 91.44 93 ARG A N 1
ATOM 750 C CA . ARG A 1 93 ? 22.406 4.499 -32.680 1.00 91.44 93 ARG A CA 1
ATOM 751 C C . ARG A 1 93 ? 23.019 3.283 -33.377 1.00 91.44 93 ARG A C 1
ATOM 753 O O . ARG A 1 93 ? 23.528 3.411 -34.491 1.00 91.44 93 ARG A O 1
ATOM 760 N N . ALA A 1 94 ? 22.974 2.110 -32.746 1.00 92.38 94 ALA A N 1
ATOM 761 C CA . ALA A 1 94 ? 23.485 0.871 -33.332 1.00 92.38 94 ALA A CA 1
ATOM 762 C C . ALA A 1 94 ? 22.692 0.461 -34.585 1.00 92.38 94 ALA A C 1
ATOM 764 O O . ALA A 1 94 ? 23.283 0.089 -35.596 1.00 92.38 94 ALA A O 1
ATOM 765 N N . MET A 1 95 ? 21.367 0.603 -34.547 1.00 94.19 95 MET A N 1
ATOM 766 C CA . MET A 1 95 ? 20.472 0.342 -35.670 1.00 94.19 95 MET A CA 1
ATOM 767 C C . MET A 1 95 ? 20.745 1.270 -36.848 1.00 94.19 95 MET A C 1
ATOM 769 O O . MET A 1 95 ? 20.800 0.810 -37.986 1.00 94.19 95 MET A O 1
ATOM 773 N N . TRP A 1 96 ? 20.956 2.562 -36.595 1.00 93.69 96 TRP A N 1
ATOM 774 C CA . TRP A 1 96 ? 21.286 3.514 -37.654 1.00 93.69 96 TRP A CA 1
ATOM 775 C C . TRP A 1 96 ? 22.601 3.148 -38.356 1.00 93.69 96 TRP A C 1
ATOM 777 O O . TRP A 1 96 ? 22.647 3.076 -39.585 1.00 93.69 96 TRP A O 1
ATOM 787 N N . LYS A 1 97 ? 23.644 2.802 -37.585 1.00 93.44 97 LYS A N 1
ATOM 788 C CA . LYS A 1 97 ? 24.915 2.294 -38.133 1.00 93.44 97 LYS A CA 1
ATOM 789 C C . LYS A 1 97 ? 24.718 1.012 -38.942 1.00 93.44 97 LYS A C 1
ATOM 791 O O . LYS A 1 97 ? 25.239 0.907 -40.048 1.00 93.44 97 LYS A O 1
ATOM 796 N N . TYR A 1 98 ? 23.951 0.063 -38.406 1.00 94.25 98 TYR A N 1
ATOM 797 C CA . TYR A 1 98 ? 23.648 -1.202 -39.072 1.00 94.25 98 TYR A CA 1
ATOM 798 C C . TYR A 1 98 ? 22.994 -0.982 -40.440 1.00 94.25 98 TYR A C 1
ATOM 800 O O . TYR A 1 98 ? 23.421 -1.575 -41.431 1.00 94.25 98 TYR A O 1
ATOM 808 N N . TYR A 1 99 ? 21.996 -0.097 -40.518 1.00 94.25 99 TYR A N 1
ATOM 809 C CA . TYR A 1 99 ? 21.321 0.205 -41.777 1.00 94.25 99 TYR A CA 1
ATOM 810 C C . TYR A 1 99 ? 22.232 0.911 -42.777 1.00 94.25 99 TYR A C 1
ATOM 812 O O . TYR A 1 99 ? 22.257 0.505 -43.934 1.00 94.25 99 TYR A O 1
ATOM 820 N N . ILE A 1 100 ? 23.020 1.904 -42.354 1.00 95.62 100 ILE A N 1
ATOM 821 C CA . ILE A 1 100 ? 23.968 2.586 -43.250 1.00 95.62 100 ILE A CA 1
ATOM 822 C C . ILE A 1 100 ? 24.964 1.597 -43.846 1.00 95.62 100 ILE A C 1
ATOM 824 O O . ILE A 1 100 ? 25.154 1.575 -45.059 1.00 95.62 100 ILE A O 1
ATOM 828 N N . LEU A 1 101 ? 25.572 0.753 -43.012 1.00 94.75 101 LEU A N 1
ATOM 829 C CA . LEU A 1 101 ? 26.550 -0.229 -43.476 1.00 94.75 101 LEU A CA 1
ATOM 830 C C . LEU A 1 101 ? 25.907 -1.280 -44.382 1.00 94.75 101 LEU A C 1
ATOM 832 O O . LEU A 1 101 ? 26.497 -1.665 -45.388 1.00 94.75 101 LEU A O 1
ATOM 836 N N . SER A 1 102 ? 24.675 -1.691 -44.088 1.00 93.31 102 SER A N 1
ATOM 837 C CA . SER A 1 102 ? 23.916 -2.587 -44.964 1.00 93.31 102 SER A CA 1
ATOM 838 C C . SER A 1 102 ? 23.618 -1.943 -46.319 1.00 93.31 102 SER A C 1
ATOM 840 O O . SER A 1 102 ? 23.798 -2.593 -47.341 1.00 93.31 102 SER A O 1
ATOM 842 N N . ILE A 1 103 ? 23.232 -0.665 -46.360 1.00 94.69 103 ILE A N 1
ATOM 843 C CA . ILE A 1 103 ? 22.967 0.059 -47.613 1.00 94.69 103 ILE A CA 1
ATOM 844 C C . ILE A 1 103 ? 24.253 0.206 -48.435 1.00 94.69 103 ILE A C 1
ATOM 846 O O . ILE A 1 103 ? 24.268 -0.149 -49.611 1.00 94.69 103 ILE A O 1
ATOM 850 N N . LEU A 1 104 ? 25.344 0.671 -47.815 1.00 95.75 104 LEU A N 1
ATOM 851 C CA . LEU A 1 104 ? 26.632 0.876 -48.491 1.00 95.75 104 LEU A CA 1
ATOM 852 C C . LEU A 1 104 ? 27.226 -0.420 -49.056 1.00 95.75 104 LEU A C 1
ATOM 854 O O . LEU A 1 104 ? 27.969 -0.381 -50.031 1.00 95.75 104 LEU A O 1
ATOM 858 N N . THR A 1 105 ? 26.897 -1.564 -48.457 1.00 95.25 105 THR A N 1
ATOM 859 C CA . THR A 1 105 ? 27.391 -2.883 -48.880 1.00 95.25 105 THR A CA 1
ATOM 860 C C . THR A 1 105 ? 26.370 -3.684 -49.687 1.00 95.25 105 THR A C 1
ATOM 862 O O . THR A 1 105 ? 26.579 -4.877 -49.899 1.00 95.25 105 THR A O 1
ATOM 865 N N . ILE A 1 106 ? 25.262 -3.068 -50.122 1.00 94.81 106 ILE A N 1
ATOM 866 C CA . ILE A 1 106 ? 24.187 -3.736 -50.882 1.00 94.81 106 ILE A CA 1
ATOM 867 C C . ILE A 1 106 ? 23.718 -5.019 -50.156 1.00 94.81 106 ILE A C 1
ATOM 869 O O . ILE A 1 106 ? 23.546 -6.089 -50.731 1.00 94.81 106 ILE A O 1
ATOM 873 N N . GLY A 1 107 ? 23.565 -4.924 -48.836 1.00 88.06 107 GLY A N 1
ATOM 874 C CA . GLY A 1 107 ? 23.064 -5.990 -47.969 1.00 88.06 107 GLY A CA 1
ATOM 875 C C . GLY A 1 107 ? 24.098 -7.020 -47.506 1.00 88.06 107 GLY A C 1
ATOM 876 O O . GLY A 1 107 ? 23.779 -7.795 -46.608 1.00 88.06 107 GLY A O 1
ATOM 877 N N . ILE A 1 108 ? 25.336 -7.017 -48.019 1.00 93.69 108 ILE A N 1
ATOM 878 C CA . ILE A 1 108 ? 26.363 -8.002 -47.623 1.00 93.69 108 ILE A CA 1
ATOM 879 C C . ILE A 1 108 ? 26.672 -7.910 -46.122 1.00 93.69 108 ILE A C 1
ATOM 881 O O . ILE A 1 108 ? 26.806 -8.934 -45.457 1.00 93.69 108 ILE A O 1
ATOM 885 N N . TYR A 1 109 ? 26.723 -6.702 -45.554 1.00 91.25 109 TYR A N 1
ATOM 886 C CA . TYR A 1 109 ? 26.992 -6.502 -44.125 1.00 91.25 109 TYR A CA 1
ATOM 887 C C . TYR A 1 109 ? 25.993 -7.237 -43.212 1.00 91.25 109 TYR A C 1
ATOM 889 O O . TYR A 1 109 ? 26.384 -7.799 -42.188 1.00 91.25 109 TYR A O 1
ATOM 897 N N . ALA A 1 110 ? 24.720 -7.301 -43.608 1.00 91.31 110 ALA A N 1
ATOM 898 C CA . ALA A 1 110 ? 23.666 -7.963 -42.842 1.00 91.31 110 ALA A CA 1
ATOM 899 C C . ALA A 1 110 ? 23.810 -9.496 -42.789 1.00 91.31 110 ALA A C 1
ATOM 901 O O . ALA A 1 110 ? 23.229 -10.122 -41.907 1.00 91.31 110 ALA A O 1
ATOM 902 N N . LEU A 1 111 ? 24.591 -10.100 -43.695 1.00 92.31 111 LEU A N 1
ATOM 903 C CA . LEU A 1 111 ? 24.870 -11.542 -43.695 1.00 92.31 111 LEU A CA 1
ATOM 904 C C . LEU A 1 111 ? 25.879 -11.943 -42.611 1.00 92.31 111 LEU A C 1
ATOM 906 O O . LEU A 1 111 ? 25.877 -13.088 -42.167 1.00 92.31 111 LEU A O 1
ATOM 910 N N . PHE A 1 112 ? 26.734 -11.009 -42.190 1.00 93.69 112 PHE A N 1
ATOM 911 C CA . PHE A 1 112 ? 27.827 -11.272 -41.249 1.00 93.69 112 PHE A CA 1
ATOM 912 C C . PHE A 1 112 ? 27.611 -10.646 -39.872 1.00 93.69 112 PHE A C 1
ATOM 914 O O . PHE A 1 112 ? 28.262 -11.047 -38.909 1.00 93.69 112 PHE A O 1
ATOM 921 N N . VAL A 1 113 ? 26.713 -9.665 -39.758 1.00 91.31 113 VAL A N 1
ATOM 922 C CA . VAL A 1 113 ? 26.450 -8.954 -38.505 1.00 91.31 113 VAL A CA 1
ATOM 923 C C . VAL A 1 113 ? 24.983 -9.093 -38.127 1.00 91.31 113 VAL A C 1
ATOM 925 O O . VAL A 1 113 ? 24.086 -8.796 -38.915 1.00 91.31 113 VAL A O 1
ATOM 928 N N . ALA A 1 114 ? 24.734 -9.522 -36.890 1.00 91.19 114 ALA A N 1
ATOM 929 C CA . ALA A 1 114 ? 23.387 -9.615 -36.350 1.00 91.19 114 ALA A CA 1
ATOM 930 C C . ALA A 1 114 ? 22.772 -8.222 -36.161 1.00 91.19 114 ALA A C 1
ATOM 932 O O . ALA A 1 114 ? 23.434 -7.275 -35.727 1.00 91.19 114 ALA A O 1
ATOM 933 N N . LYS A 1 115 ? 21.474 -8.110 -36.450 1.00 90.69 115 LYS A N 1
ATOM 934 C CA . LYS A 1 115 ? 20.708 -6.895 -36.172 1.00 90.69 115 LYS A CA 1
ATOM 935 C C . LYS A 1 115 ? 20.708 -6.626 -34.655 1.00 90.69 115 LYS A C 1
ATOM 937 O O . LYS A 1 115 ? 20.391 -7.545 -33.900 1.00 90.69 115 LYS A O 1
ATOM 942 N N . PRO A 1 116 ? 21.024 -5.401 -34.198 1.00 89.56 116 PRO A N 1
ATOM 943 C CA . PRO A 1 116 ? 20.928 -5.043 -32.784 1.00 89.56 116 PRO A CA 1
ATOM 944 C C . PRO A 1 116 ? 19.528 -5.311 -32.212 1.00 89.56 116 PRO A C 1
ATOM 946 O O . PRO A 1 116 ? 18.524 -4.954 -32.831 1.00 89.56 116 PRO A O 1
ATOM 949 N N . VAL A 1 117 ? 19.462 -5.903 -31.017 1.00 89.19 117 VAL A N 1
ATOM 950 C CA . VAL A 1 117 ? 18.215 -6.189 -30.288 1.00 89.19 117 VAL A CA 1
ATOM 951 C C . VAL A 1 117 ? 18.286 -5.530 -28.916 1.00 89.19 117 VAL A C 1
ATOM 953 O O . VAL A 1 117 ? 19.309 -5.627 -28.242 1.00 89.19 117 VAL A O 1
ATOM 956 N N . ALA A 1 118 ? 17.211 -4.855 -28.511 1.00 86.44 118 ALA A N 1
ATOM 957 C CA . ALA A 1 118 ? 17.132 -4.219 -27.201 1.00 86.44 118 ALA A CA 1
ATOM 958 C C . ALA A 1 118 ? 16.857 -5.244 -26.097 1.00 86.44 118 ALA A C 1
ATOM 960 O O . ALA A 1 118 ? 15.969 -6.085 -26.239 1.00 86.44 118 ALA A O 1
ATOM 961 N N . GLN A 1 119 ? 17.572 -5.124 -24.980 1.00 86.62 119 GLN A N 1
ATOM 962 C CA . GLN A 1 119 ? 17.283 -5.868 -23.754 1.00 86.62 119 GLN A CA 1
ATOM 963 C C . GLN A 1 119 ? 16.553 -4.952 -22.772 1.00 86.62 119 GLN A C 1
ATOM 965 O O . GLN A 1 119 ? 17.166 -4.157 -22.062 1.00 86.62 119 GLN A O 1
ATOM 970 N N . MET A 1 120 ? 15.223 -5.034 -22.775 1.00 87.06 120 MET A N 1
ATOM 971 C CA . MET A 1 120 ? 14.387 -4.251 -21.867 1.00 87.06 120 MET A CA 1
ATOM 972 C C . MET A 1 120 ? 14.225 -4.986 -20.537 1.00 87.06 120 MET A C 1
ATOM 974 O O . MET A 1 120 ? 13.950 -6.183 -20.517 1.00 87.06 120 MET A O 1
ATOM 978 N N . HIS A 1 121 ? 14.350 -4.252 -19.438 1.00 90.25 121 HIS A N 1
ATOM 979 C CA . HIS A 1 121 ? 13.963 -4.708 -18.111 1.00 90.25 121 HIS A CA 1
ATOM 980 C C . HIS A 1 121 ? 12.452 -4.559 -17.928 1.00 90.25 121 HIS A C 1
ATOM 982 O O . HIS A 1 121 ? 11.850 -3.586 -18.392 1.00 90.25 121 HIS A O 1
ATOM 988 N N . GLU A 1 122 ? 11.840 -5.512 -17.232 1.00 90.62 122 GLU A N 1
ATOM 989 C CA . GLU A 1 122 ? 10.448 -5.401 -16.808 1.00 90.62 122 GLU A CA 1
ATOM 990 C C . GLU A 1 122 ? 10.311 -4.282 -15.767 1.00 90.62 122 GLU A C 1
ATOM 992 O O . GLU A 1 122 ? 11.106 -4.189 -14.829 1.00 90.62 122 GLU A O 1
ATOM 997 N N . ILE A 1 123 ? 9.321 -3.408 -15.954 1.00 89.38 123 ILE A N 1
ATOM 998 C CA . ILE A 1 123 ? 9.028 -2.324 -15.016 1.00 89.38 123 ILE A CA 1
ATOM 999 C C . ILE A 1 123 ? 7.939 -2.839 -14.069 1.00 89.38 123 ILE A C 1
ATOM 1001 O O . ILE A 1 123 ? 6.830 -3.103 -14.537 1.00 89.38 123 ILE A O 1
ATOM 1005 N N . PRO A 1 124 ? 8.226 -3.012 -12.766 1.00 88.25 124 PRO A N 1
ATOM 1006 C CA . PRO A 1 124 ? 7.232 -3.489 -11.819 1.00 88.25 124 PRO A CA 1
ATOM 1007 C C . PRO A 1 124 ? 6.090 -2.479 -11.659 1.00 88.25 124 PRO A C 1
ATOM 1009 O O . PRO A 1 124 ? 6.291 -1.266 -11.719 1.00 88.25 124 PRO A O 1
ATOM 1012 N N . GLU A 1 125 ? 4.887 -2.990 -11.406 1.00 87.00 125 GLU A N 1
ATOM 1013 C CA . GLU A 1 125 ? 3.701 -2.167 -11.173 1.00 87.00 125 GLU A CA 1
ATOM 1014 C C . GLU A 1 125 ? 3.760 -1.497 -9.789 1.00 87.00 125 GLU A C 1
ATOM 1016 O O . GLU A 1 125 ? 3.646 -2.156 -8.748 1.00 87.00 125 GLU A O 1
ATOM 1021 N N . ILE A 1 126 ? 3.931 -0.173 -9.773 1.00 85.88 126 ILE A N 1
ATOM 1022 C CA . ILE A 1 126 ? 3.949 0.624 -8.542 1.00 85.88 126 ILE A CA 1
ATOM 1023 C C . ILE A 1 126 ? 2.502 0.918 -8.110 1.00 85.88 126 ILE A C 1
ATOM 1025 O O . ILE A 1 126 ? 1.714 1.405 -8.923 1.00 85.88 126 ILE A O 1
ATOM 1029 N N . PRO A 1 127 ? 2.120 0.660 -6.844 1.00 81.69 127 PRO A N 1
ATOM 1030 C CA . PRO A 1 127 ? 0.811 1.070 -6.347 1.00 81.69 127 PRO A CA 1
ATOM 1031 C C . PRO A 1 127 ? 0.668 2.594 -6.323 1.00 81.69 127 PRO A C 1
ATOM 1033 O O . PRO A 1 127 ? 1.597 3.304 -5.955 1.00 81.69 127 PRO A O 1
ATOM 1036 N N . PHE A 1 128 ? -0.524 3.106 -6.622 1.00 84.12 128 PHE A N 1
ATOM 1037 C CA . PHE A 1 128 ? -0.824 4.507 -6.345 1.00 84.12 128 PHE A CA 1
ATOM 1038 C C . PHE A 1 128 ? -0.910 4.715 -4.826 1.00 84.12 128 PHE A C 1
ATOM 1040 O O . PHE A 1 128 ? -1.732 4.085 -4.163 1.00 84.12 128 PHE A O 1
ATOM 1047 N N . SER A 1 129 ? -0.037 5.557 -4.273 1.00 91.19 129 SER A N 1
ATOM 1048 C CA . SER A 1 129 ? 0.055 5.802 -2.832 1.00 91.19 129 SER A CA 1
ATOM 1049 C C . SER A 1 129 ? 0.503 7.230 -2.545 1.00 91.19 129 SER A C 1
ATOM 1051 O O . SER A 1 129 ? 1.401 7.765 -3.204 1.00 91.19 129 SER A O 1
ATOM 1053 N N . GLY A 1 130 ? -0.094 7.829 -1.518 1.00 90.81 130 GLY A N 1
ATOM 1054 C CA . GLY A 1 130 ? 0.281 9.133 -0.998 1.00 90.81 130 GLY A CA 1
ATOM 1055 C C . GLY A 1 130 ? 1.702 9.172 -0.441 1.00 90.81 130 GLY A C 1
ATOM 1056 O O . GLY A 1 130 ? 2.288 10.251 -0.420 1.00 90.81 130 GLY A O 1
ATOM 1057 N N . ILE A 1 131 ? 2.318 8.035 -0.078 1.00 93.62 131 ILE A N 1
ATOM 1058 C CA . ILE A 1 131 ? 3.689 8.029 0.467 1.00 93.62 131 ILE A CA 1
ATOM 1059 C C . ILE A 1 131 ? 4.727 8.551 -0.533 1.00 93.62 131 ILE A C 1
ATOM 1061 O O . ILE A 1 131 ? 5.754 9.097 -0.129 1.00 93.62 131 ILE A O 1
ATOM 1065 N N . PHE A 1 132 ? 4.470 8.408 -1.835 1.00 91.44 132 PHE A N 1
ATOM 1066 C CA . PHE A 1 132 ? 5.388 8.870 -2.877 1.00 91.44 132 PHE A CA 1
ATOM 1067 C C . PHE A 1 132 ? 5.312 10.385 -3.093 1.00 91.44 132 PHE A C 1
ATOM 1069 O O . PHE A 1 132 ? 6.285 10.988 -3.530 1.00 91.44 132 PHE A O 1
ATOM 1076 N N . MET A 1 133 ? 4.176 11.006 -2.760 1.00 90.12 133 MET A N 1
ATOM 1077 C CA . MET A 1 133 ? 3.971 12.454 -2.894 1.00 90.12 133 MET A CA 1
ATOM 1078 C C . MET A 1 133 ? 4.176 13.207 -1.575 1.00 90.12 133 MET A C 1
ATOM 1080 O O . MET A 1 133 ? 4.675 14.328 -1.576 1.00 90.12 133 MET A O 1
ATOM 1084 N N . PHE A 1 134 ? 3.794 12.597 -0.452 1.00 93.12 134 PHE A N 1
ATOM 1085 C CA . PHE A 1 134 ? 3.672 13.251 0.854 1.00 93.12 134 PHE A CA 1
ATOM 1086 C C . PHE A 1 134 ? 4.493 12.570 1.960 1.00 93.12 134 PHE A C 1
ATOM 1088 O O . PHE A 1 134 ? 4.491 13.034 3.098 1.00 93.12 134 PHE A O 1
ATOM 1095 N N . GLY A 1 135 ? 5.200 11.481 1.643 1.00 93.31 135 GLY A N 1
ATOM 1096 C CA . GLY A 1 135 ? 5.994 10.725 2.610 1.00 93.31 135 GLY A CA 1
ATOM 1097 C C . GLY A 1 135 ? 5.166 9.812 3.528 1.00 93.31 135 GLY A C 1
ATOM 1098 O O . GLY A 1 135 ? 3.932 9.802 3.480 1.00 93.31 135 GLY A O 1
ATOM 1099 N N . PRO A 1 136 ? 5.830 9.035 4.405 1.00 94.25 136 PRO A N 1
ATOM 1100 C CA . PRO A 1 136 ? 5.162 8.113 5.330 1.00 94.25 136 PRO A CA 1
ATOM 1101 C C . PRO A 1 136 ? 4.250 8.824 6.343 1.00 94.25 136 PRO A C 1
ATOM 1103 O O . PRO A 1 136 ? 3.342 8.204 6.899 1.00 94.25 136 PRO A O 1
ATOM 1106 N N . GLN A 1 137 ? 4.441 10.132 6.557 1.00 94.75 137 GLN A N 1
ATOM 1107 C CA . GLN A 1 137 ? 3.575 10.959 7.398 1.00 94.75 137 GLN A CA 1
ATOM 1108 C C . GLN A 1 137 ? 2.115 10.917 6.934 1.00 94.75 137 GLN A C 1
ATOM 1110 O O . GLN A 1 137 ? 1.223 10.980 7.773 1.00 94.75 137 GLN A O 1
ATOM 1115 N N . HIS A 1 138 ? 1.866 10.746 5.632 1.00 95.31 138 HIS A N 1
ATOM 1116 C CA . HIS A 1 138 ? 0.518 10.594 5.081 1.00 95.31 138 HIS A CA 1
ATOM 1117 C C . HIS A 1 138 ? -0.250 9.439 5.740 1.00 95.31 138 HIS A C 1
ATOM 1119 O O . HIS A 1 138 ? -1.391 9.598 6.170 1.00 95.31 138 HIS A O 1
ATOM 1125 N N . VAL A 1 139 ? 0.407 8.284 5.884 1.00 96.75 139 VAL A N 1
ATOM 1126 C CA . VAL A 1 139 ? -0.178 7.097 6.521 1.00 96.75 139 VAL A CA 1
ATOM 1127 C C . VAL A 1 139 ? -0.259 7.286 8.032 1.00 96.75 139 VAL A C 1
ATOM 1129 O O . VAL A 1 139 ? -1.269 6.932 8.631 1.00 96.75 139 VAL A O 1
ATOM 1132 N N . PHE A 1 140 ? 0.767 7.878 8.651 1.00 97.00 140 PHE A N 1
ATOM 1133 C CA . PHE A 1 140 ? 0.775 8.153 10.090 1.00 97.00 140 PHE A CA 1
ATOM 1134 C C . PHE A 1 140 ? -0.404 9.035 10.524 1.00 97.00 140 PHE A C 1
ATOM 1136 O O . PHE A 1 140 ? -1.138 8.655 11.434 1.00 97.00 140 PHE A O 1
ATOM 1143 N N . VAL A 1 141 ? -0.636 10.156 9.831 1.00 97.44 141 VAL A N 1
ATOM 1144 C CA . VAL A 1 141 ? -1.787 11.040 10.079 1.00 97.44 141 VAL A CA 1
ATOM 1145 C C . VAL A 1 141 ? -3.095 10.265 9.920 1.00 97.44 141 VAL A C 1
ATOM 1147 O O . VAL A 1 141 ? -3.972 10.354 10.775 1.00 97.44 141 VAL A O 1
ATOM 1150 N N . GLY A 1 142 ? -3.209 9.445 8.871 1.00 97.44 142 GLY A N 1
ATOM 1151 C CA . GLY A 1 142 ? -4.380 8.598 8.655 1.00 97.44 142 GLY A CA 1
ATOM 1152 C C . GLY A 1 142 ? -4.645 7.625 9.805 1.00 97.44 142 GLY A C 1
ATOM 1153 O O . GLY A 1 142 ? -5.786 7.500 10.244 1.00 97.44 142 GLY A O 1
ATOM 1154 N N . VAL A 1 143 ? -3.606 6.964 10.324 1.00 98.06 143 VAL A N 1
ATOM 1155 C CA . VAL A 1 143 ? -3.719 6.058 11.478 1.00 98.06 143 VAL A CA 1
ATOM 1156 C C . VAL A 1 143 ? -4.145 6.822 12.730 1.00 98.06 143 VAL A C 1
ATOM 1158 O O . VAL A 1 143 ? -5.092 6.395 13.389 1.00 98.06 143 VAL A O 1
ATOM 1161 N N . GLN A 1 144 ? -3.509 7.958 13.033 1.00 98.00 144 GLN A N 1
ATOM 1162 C CA . GLN A 1 144 ? -3.869 8.780 14.193 1.00 98.00 144 GLN A CA 1
ATOM 1163 C C . GLN A 1 144 ? -5.337 9.219 14.146 1.00 98.00 144 GLN A C 1
ATOM 1165 O O . GLN A 1 144 ? -6.079 8.970 15.093 1.00 98.00 144 GLN A O 1
ATOM 1170 N N . GLU A 1 145 ? -5.792 9.778 13.021 1.00 98.00 145 GLU A N 1
ATOM 1171 C CA . GLU A 1 145 ? -7.183 10.222 12.876 1.00 98.00 145 GLU A CA 1
ATOM 1172 C C . GLU A 1 145 ? -8.194 9.066 12.975 1.00 98.00 145 GLU A C 1
ATOM 1174 O O . GLU A 1 145 ? -9.335 9.264 13.396 1.00 98.00 145 GLU A O 1
ATOM 1179 N N . LEU A 1 146 ? -7.817 7.854 12.557 1.00 98.19 146 LEU A N 1
ATOM 1180 C CA . LEU A 1 146 ? -8.672 6.675 12.694 1.00 98.19 146 LEU A CA 1
ATOM 1181 C C . LEU A 1 146 ? -8.751 6.176 14.139 1.00 98.19 146 LEU A C 1
ATOM 1183 O O . LEU A 1 146 ? -9.816 5.714 14.549 1.00 98.19 146 LEU A O 1
ATOM 1187 N N . VAL A 1 147 ? -7.662 6.279 14.903 1.00 97.94 147 VAL A N 1
ATOM 1188 C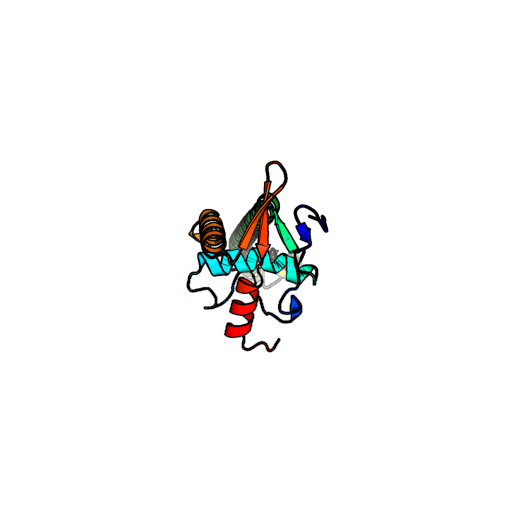 CA . VAL A 1 147 ? -7.655 5.974 16.342 1.00 97.94 147 VAL A CA 1
ATOM 1189 C C . VAL A 1 147 ? -8.504 6.992 17.103 1.00 97.94 147 VAL A C 1
ATOM 1191 O O . VAL A 1 147 ? -9.378 6.600 17.869 1.00 97.94 147 VAL A O 1
ATOM 1194 N N . GLU A 1 148 ? -8.335 8.289 16.829 1.00 97.62 148 GLU A N 1
ATOM 1195 C CA . GLU A 1 148 ? -9.136 9.367 17.435 1.00 97.62 148 GLU A CA 1
ATOM 1196 C C . GLU A 1 148 ? -10.644 9.214 17.181 1.00 97.62 148 GLU A C 1
ATOM 1198 O O . GLU A 1 148 ? -11.466 9.647 17.985 1.00 97.62 148 GLU A O 1
ATOM 1203 N N . ARG A 1 149 ? -11.015 8.592 16.057 1.00 96.94 149 ARG A N 1
ATOM 1204 C CA . ARG A 1 149 ? -12.407 8.318 15.668 1.00 96.94 149 ARG A CA 1
ATOM 1205 C C . ARG A 1 149 ? -12.913 6.940 16.093 1.00 96.94 149 ARG A C 1
ATOM 1207 O O . ARG A 1 149 ? -13.978 6.540 15.627 1.00 96.94 149 ARG A O 1
ATOM 1214 N N . GLU A 1 150 ? -12.150 6.197 16.895 1.00 97.19 150 GLU A N 1
ATOM 1215 C CA . GLU A 1 150 ? -12.484 4.837 17.352 1.00 97.19 150 GLU A CA 1
ATOM 1216 C C . GLU A 1 150 ? -12.731 3.840 16.194 1.00 97.19 150 GLU A C 1
ATOM 1218 O O . GLU A 1 150 ? -13.387 2.803 16.328 1.00 97.19 150 GLU A O 1
ATOM 1223 N N . MET A 1 151 ? -12.186 4.143 15.013 1.00 97.12 151 MET A N 1
ATOM 1224 C CA . MET A 1 151 ? -12.213 3.272 13.835 1.00 97.12 151 MET A CA 1
ATOM 1225 C C . MET A 1 151 ? -11.041 2.283 13.843 1.00 97.12 151 MET A C 1
ATOM 1227 O O . MET A 1 151 ? -11.118 1.202 13.257 1.00 97.12 151 MET A O 1
ATOM 1231 N N . LEU A 1 152 ? -9.968 2.630 14.549 1.00 97.88 152 LEU A N 1
ATOM 1232 C CA . LEU A 1 152 ? -8.907 1.711 14.928 1.00 97.88 152 LEU A CA 1
ATOM 1233 C C . LEU A 1 152 ? -8.806 1.657 16.447 1.00 97.88 152 LEU A C 1
ATOM 1235 O O . LEU A 1 152 ? -8.864 2.682 17.120 1.00 97.88 152 LEU A O 1
ATOM 1239 N N . LEU A 1 153 ? -8.610 0.455 16.976 1.00 97.06 153 LEU A N 1
ATOM 1240 C CA . LEU A 1 153 ? -8.213 0.254 18.359 1.00 97.06 153 LEU A CA 1
ATOM 1241 C C . LEU A 1 153 ? -6.689 0.139 18.399 1.00 97.06 153 LEU A C 1
ATOM 1243 O O . LEU A 1 153 ? -6.127 -0.795 17.827 1.00 97.06 153 LEU A 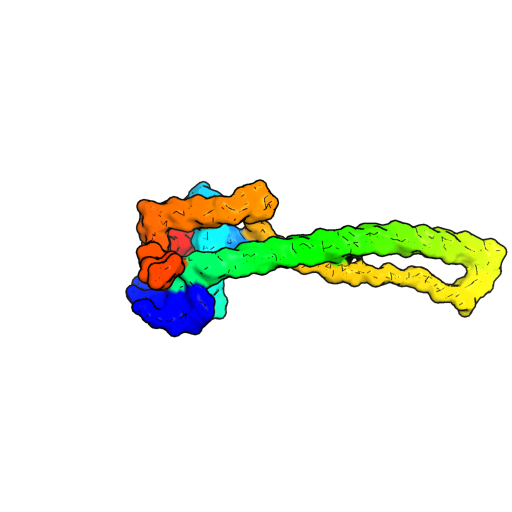O 1
ATOM 1247 N N . GLN A 1 154 ? -6.032 1.079 19.074 1.00 97.12 154 GLN A N 1
ATOM 1248 C CA . GLN A 1 154 ? -4.601 1.007 19.353 1.00 97.12 154 GLN A CA 1
ATOM 1249 C C . GLN A 1 154 ? -4.376 0.272 20.673 1.00 97.12 154 GLN A C 1
ATOM 1251 O O . GLN A 1 154 ? -4.945 0.634 21.702 1.00 97.12 154 GLN A O 1
ATOM 1256 N N . VAL A 1 155 ? -3.519 -0.744 20.654 1.00 95.81 155 VAL A N 1
ATOM 1257 C CA . VAL A 1 155 ? -3.076 -1.438 21.861 1.00 95.81 155 VAL A CA 1
ATOM 1258 C C . VAL A 1 155 ? -1.569 -1.627 21.803 1.00 95.81 155 VAL A C 1
ATOM 1260 O O . VAL A 1 155 ? -1.018 -1.997 20.770 1.00 95.81 155 VAL A O 1
ATOM 1263 N N . ARG A 1 156 ? -0.908 -1.383 22.930 1.00 93.44 156 ARG A N 1
ATOM 1264 C CA . ARG A 1 156 ? 0.542 -1.485 23.050 1.00 93.44 156 ARG A CA 1
ATOM 1265 C C . ARG A 1 156 ? 0.967 -2.927 23.332 1.00 93.44 156 ARG A C 1
ATOM 1267 O O . ARG A 1 156 ? 0.487 -3.520 24.298 1.00 93.44 156 ARG A O 1
ATOM 1274 N N . ASP A 1 157 ? 1.874 -3.460 22.518 1.00 90.06 157 ASP A N 1
ATOM 1275 C CA . ASP A 1 157 ? 2.522 -4.765 22.698 1.00 90.06 157 ASP A CA 1
ATOM 1276 C C . ASP A 1 157 ? 4.025 -4.552 22.942 1.00 90.06 157 ASP A C 1
ATOM 1278 O O . ASP A 1 157 ? 4.829 -4.396 22.021 1.00 90.06 157 ASP A O 1
ATOM 1282 N N . GLY A 1 158 ? 4.401 -4.449 24.220 1.00 87.81 158 GLY A N 1
ATOM 1283 C CA . GLY A 1 158 ? 5.755 -4.071 24.626 1.00 87.81 158 GLY A CA 1
ATOM 1284 C C . GLY A 1 158 ? 6.114 -2.642 24.200 1.00 87.81 158 GLY A C 1
ATOM 1285 O O . GLY A 1 158 ? 5.567 -1.664 24.721 1.00 87.81 158 GLY A O 1
ATOM 1286 N N . GLU A 1 159 ? 7.062 -2.521 23.272 1.00 89.62 159 GLU A N 1
ATOM 1287 C CA . GLU A 1 159 ? 7.504 -1.238 22.709 1.00 89.62 159 GLU A CA 1
ATOM 1288 C C . GLU A 1 159 ? 6.813 -0.875 21.388 1.00 89.62 159 GLU A C 1
ATOM 1290 O O . GLU A 1 159 ? 6.999 0.244 20.915 1.00 89.62 159 GLU A O 1
ATOM 1295 N N . ASP A 1 160 ? 6.014 -1.779 20.813 1.00 93.50 160 ASP A N 1
ATOM 1296 C CA . ASP A 1 160 ? 5.342 -1.568 19.529 1.00 93.50 160 ASP A CA 1
ATOM 1297 C C . ASP A 1 160 ? 3.849 -1.263 19.725 1.00 93.50 160 ASP A C 1
ATOM 1299 O O . ASP A 1 160 ? 3.202 -1.740 20.664 1.00 93.50 160 ASP A O 1
ATOM 1303 N N . ASP A 1 161 ? 3.292 -0.464 18.820 1.00 96.50 161 ASP A N 1
ATOM 1304 C CA . ASP A 1 161 ? 1.862 -0.165 18.777 1.00 96.50 161 ASP A CA 1
ATOM 1305 C C . ASP A 1 161 ? 1.175 -1.094 17.779 1.00 96.50 161 ASP A C 1
ATOM 1307 O O . ASP A 1 161 ? 1.642 -1.269 16.656 1.00 96.50 161 ASP A O 1
ATOM 1311 N N . VAL A 1 162 ? 0.045 -1.682 18.165 1.00 97.56 162 VAL A N 1
ATOM 1312 C CA . VAL A 1 162 ? -0.739 -2.576 17.310 1.00 97.56 162 VAL A CA 1
ATOM 1313 C C . VAL A 1 162 ? -2.112 -1.973 17.055 1.00 97.56 162 VAL A C 1
ATOM 1315 O O . VAL A 1 162 ? -2.840 -1.636 17.988 1.00 97.56 162 VAL A O 1
ATOM 1318 N N . PHE A 1 163 ? -2.483 -1.870 15.781 1.00 98.06 163 PHE A N 1
ATOM 1319 C CA . PHE A 1 163 ? -3.731 -1.255 15.336 1.00 98.06 163 PHE A CA 1
ATOM 1320 C C . PHE A 1 163 ? -4.705 -2.322 14.855 1.00 98.06 163 PHE A C 1
ATOM 1322 O O . PHE A 1 163 ? -4.439 -3.013 13.871 1.00 98.06 163 PHE A O 1
ATOM 1329 N N . PHE A 1 164 ? -5.843 -2.445 15.531 1.00 97.75 164 PHE A N 1
ATOM 1330 C CA . PHE A 1 164 ? -6.908 -3.383 15.186 1.00 97.75 164 PHE A CA 1
ATOM 1331 C C . PHE A 1 164 ? -8.054 -2.649 14.488 1.00 97.75 164 PHE A C 1
ATOM 1333 O O . PHE A 1 164 ? -8.490 -1.608 14.987 1.00 97.75 164 PHE A O 1
ATOM 1340 N N . PRO A 1 165 ? -8.592 -3.177 13.373 1.00 97.44 165 PRO A N 1
ATOM 1341 C CA . PRO A 1 165 ? -9.828 -2.654 12.811 1.00 97.44 165 PRO A CA 1
ATOM 1342 C C . PRO A 1 165 ? -10.972 -2.868 13.803 1.00 97.44 165 PRO A C 1
ATOM 1344 O O . PRO A 1 165 ? -11.149 -3.971 14.321 1.00 97.44 165 PRO A O 1
ATOM 1347 N N . THR A 1 166 ? -11.760 -1.825 14.061 1.00 97.56 166 THR A N 1
ATOM 1348 C CA . THR A 1 166 ? -12.948 -1.947 14.914 1.00 97.56 166 THR A CA 1
ATOM 1349 C C . THR A 1 166 ? -14.176 -2.359 14.093 1.00 97.56 166 THR A C 1
ATOM 1351 O O . THR A 1 166 ? -14.222 -2.133 12.875 1.00 97.56 166 THR A O 1
ATOM 1354 N N . PRO A 1 167 ? -15.227 -2.908 14.731 1.00 96.94 167 PRO A N 1
ATOM 1355 C CA . PRO A 1 167 ? -16.507 -3.140 14.064 1.00 96.94 167 PRO A CA 1
ATOM 1356 C C . PRO A 1 167 ? -17.088 -1.873 13.423 1.00 96.94 167 PRO A C 1
ATOM 1358 O O . PRO A 1 167 ? -17.729 -1.960 12.376 1.00 96.94 167 PRO A O 1
ATOM 1361 N N . ALA A 1 168 ? -16.837 -0.693 14.005 1.00 96.31 168 ALA A N 1
ATOM 1362 C CA . ALA A 1 168 ? -17.291 0.588 13.468 1.00 96.31 168 ALA A CA 1
ATOM 1363 C C . ALA A 1 168 ? -16.657 0.907 12.103 1.00 96.31 168 ALA A C 1
ATOM 1365 O O . ALA A 1 168 ? -17.370 1.287 11.170 1.00 96.31 168 ALA A O 1
ATOM 1366 N N . LEU A 1 169 ? -15.344 0.690 11.950 1.00 96.81 169 LEU A N 1
ATOM 1367 C CA . LEU A 1 169 ? -14.656 0.857 10.667 1.00 96.81 169 LEU A CA 1
ATOM 1368 C C . LEU A 1 169 ? -15.232 -0.074 9.600 1.00 96.81 169 LEU A C 1
ATOM 1370 O O . LEU A 1 169 ? -15.573 0.370 8.504 1.00 96.81 169 LEU A O 1
ATOM 1374 N N . VAL A 1 170 ? -15.377 -1.359 9.925 1.00 96.44 170 VAL A N 1
ATOM 1375 C CA . VAL A 1 170 ? -15.872 -2.350 8.960 1.00 96.44 170 VAL A CA 1
ATOM 1376 C C . VAL A 1 170 ? -17.326 -2.077 8.591 1.00 96.44 170 VAL A C 1
ATOM 1378 O O . VAL A 1 170 ? -17.658 -2.078 7.408 1.00 96.44 170 VAL A O 1
ATOM 1381 N N . SER A 1 171 ? -18.170 -1.722 9.560 1.00 95.62 171 SER A N 1
ATOM 1382 C CA . SER A 1 171 ? -19.567 -1.348 9.304 1.00 95.62 171 SER A CA 1
ATOM 1383 C C . SER A 1 171 ? -19.671 -0.130 8.384 1.00 95.62 171 SER A C 1
ATOM 1385 O O . SER A 1 171 ? -20.501 -0.101 7.476 1.00 95.62 171 SER A O 1
ATOM 1387 N N . ARG A 1 172 ? -18.797 0.872 8.564 1.00 95.00 172 ARG A N 1
ATOM 1388 C CA . ARG A 1 172 ? -18.736 2.050 7.688 1.00 95.00 172 ARG A CA 1
ATOM 1389 C C . ARG A 1 172 ? -18.381 1.672 6.250 1.00 95.00 172 ARG A C 1
ATOM 1391 O O . ARG A 1 172 ? -18.992 2.195 5.317 1.00 95.00 172 ARG A O 1
ATOM 1398 N N . ILE A 1 173 ? -17.423 0.765 6.073 1.00 95.19 173 ILE A N 1
ATOM 1399 C CA . ILE A 1 173 ? -17.030 0.250 4.756 1.00 95.19 173 ILE A CA 1
ATOM 1400 C C . ILE A 1 173 ? -18.189 -0.526 4.123 1.00 95.19 173 ILE A C 1
ATOM 1402 O O . ILE A 1 173 ? -18.564 -0.235 2.988 1.00 95.19 173 ILE A O 1
ATOM 1406 N N . MET A 1 174 ? -18.807 -1.450 4.865 1.00 94.50 174 MET A N 1
ATOM 1407 C CA . MET A 1 174 ? -19.964 -2.224 4.402 1.00 94.50 174 MET A CA 1
ATOM 1408 C C . MET A 1 174 ? -21.105 -1.314 3.943 1.00 94.50 174 MET A C 1
ATOM 1410 O O . MET A 1 174 ? -21.625 -1.493 2.842 1.00 94.50 174 MET A O 1
ATOM 1414 N N . GLN A 1 175 ? -21.439 -0.289 4.736 1.00 93.88 175 GLN A N 1
ATOM 1415 C CA . GLN A 1 175 ? -22.477 0.687 4.405 1.00 93.88 175 GLN A CA 1
ATOM 1416 C C . GLN A 1 175 ? -22.180 1.399 3.080 1.00 93.88 175 GLN A C 1
ATOM 1418 O O . GLN A 1 175 ? -23.068 1.559 2.245 1.00 93.88 175 GLN A O 1
ATOM 1423 N N . LYS A 1 176 ? -20.931 1.825 2.867 1.00 93.06 176 LYS A N 1
ATOM 1424 C CA . LYS A 1 176 ? -20.522 2.507 1.632 1.00 93.06 176 LYS A CA 1
ATOM 1425 C C . LYS A 1 176 ? -20.510 1.585 0.418 1.00 93.06 176 LYS A C 1
ATOM 1427 O O . LYS A 1 176 ? -20.782 2.041 -0.687 1.00 93.06 176 LYS A O 1
ATOM 1432 N N . GLN A 1 177 ? -20.244 0.302 0.625 1.00 92.00 177 GLN A N 1
ATOM 1433 C CA . GLN A 1 177 ? -20.172 -0.703 -0.435 1.00 92.00 177 GLN A CA 1
ATOM 1434 C C . GLN A 1 177 ? -21.488 -1.454 -0.659 1.00 92.00 177 GLN A C 1
ATOM 1436 O O . GLN A 1 177 ? -21.543 -2.327 -1.520 1.00 92.00 177 GLN A O 1
ATOM 1441 N N . SER A 1 178 ? -22.549 -1.104 0.077 1.00 89.62 178 SER A N 1
ATOM 1442 C CA . SER A 1 178 ? -23.846 -1.794 0.033 1.00 89.62 178 SER A CA 1
ATOM 1443 C C . SER A 1 178 ? -23.737 -3.304 0.307 1.00 89.62 178 SER A C 1
ATOM 1445 O O . SER A 1 178 ? -24.433 -4.109 -0.308 1.00 89.62 178 SER A O 1
ATOM 1447 N N . VAL A 1 179 ? -22.844 -3.692 1.223 1.00 84.50 179 VAL A N 1
ATOM 1448 C CA . VAL A 1 179 ? -22.690 -5.079 1.685 1.00 84.50 179 VAL A CA 1
ATOM 1449 C C . VAL A 1 179 ? -23.712 -5.340 2.790 1.00 84.50 179 VAL A C 1
ATOM 1451 O O . VAL A 1 179 ? -23.776 -4.589 3.763 1.00 84.50 179 VAL A O 1
ATOM 1454 N N . VAL A 1 180 ? -24.510 -6.397 2.636 1.00 77.50 180 VAL A N 1
ATOM 1455 C CA . VAL A 1 180 ? -25.468 -6.855 3.654 1.00 77.50 180 VAL A CA 1
ATOM 1456 C C . VAL A 1 180 ? -24.732 -7.762 4.643 1.00 77.50 180 VAL A C 1
ATOM 1458 O O . VAL A 1 180 ? -23.923 -8.585 4.212 1.00 77.50 180 VAL A O 1
ATOM 1461 N N . ALA A 1 181 ? -24.976 -7.551 5.940 1.00 61.47 181 ALA A N 1
ATOM 1462 C CA . ALA A 1 181 ? -24.412 -8.348 7.032 1.00 61.47 181 ALA A CA 1
ATOM 1463 C C . ALA A 1 181 ? -24.914 -9.798 7.009 1.00 61.47 181 ALA A C 1
ATOM 1465 O O . ALA A 1 181 ? -26.111 -9.994 6.692 1.00 61.47 181 ALA A O 1
#